Protein AF-A0A917A1Q3-F1 (afdb_monomer_lite)

InterPro domains:
  IPR025311 Domain of unknown function DUF4166 [PF13761] (1-41)

Sequence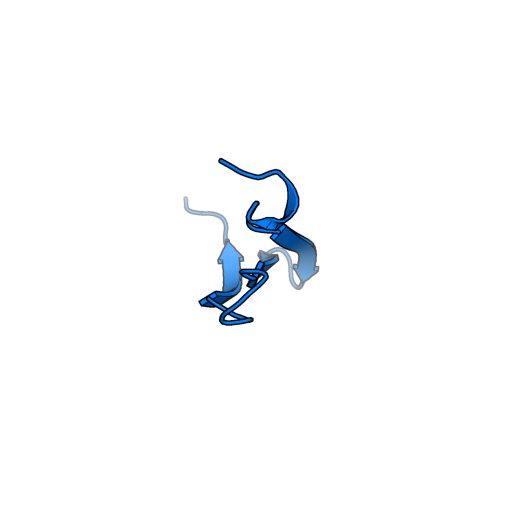 (45 aa):
MPAVLIPRGDSFESEEDGRFCFDVSIVLPVIGLVVAYRGTLGMVE

pLDDT: mean 93.75, std 6.78, range [63.69, 98.38]

Structure (mmCIF, N/CA/C/O backbone):
data_AF-A0A917A1Q3-F1
#
_entry.id   AF-A0A917A1Q3-F1
#
loop_
_atom_site.group_PDB
_atom_site.id
_atom_site.type_symbol
_atom_site.label_atom_id
_atom_site.label_alt_id
_atom_site.label_comp_id
_atom_site.label_asym_id
_atom_site.label_entity_id
_atom_site.label_seq_id
_atom_site.pdbx_PDB_ins_code
_atom_site.Cartn_x
_atom_site.Cartn_y
_atom_site.Cartn_z
_atom_site.occupancy
_atom_site.B_iso_or_equiv
_atom_site.auth_seq_id
_atom_site.auth_comp_id
_atom_site.auth_asym_id
_atom_site.auth_atom_id
_atom_site.pdbx_PDB_model_num
ATOM 1 N N . MET A 1 1 ? -14.808 13.984 11.514 1.00 72.88 1 MET A N 1
ATOM 2 C CA . MET A 1 1 ? -14.520 12.539 11.648 1.00 72.88 1 MET A CA 1
ATOM 3 C C . MET A 1 1 ? -13.596 12.346 12.845 1.00 72.88 1 MET A C 1
ATOM 5 O O . MET A 1 1 ? -12.672 13.145 12.969 1.00 72.88 1 MET A O 1
ATOM 9 N N . PRO A 1 2 ? -13.815 11.357 13.726 1.00 89.00 2 PRO A N 1
ATOM 10 C CA . PRO A 1 2 ? -12.835 10.979 14.747 1.00 89.00 2 PRO A CA 1
ATOM 11 C C . PRO A 1 2 ? -11.500 10.580 14.101 1.00 89.00 2 PRO A C 1
ATOM 13 O O . PRO A 1 2 ? -11.505 9.839 13.120 1.00 89.00 2 PRO A O 1
ATOM 16 N N . ALA A 1 3 ? -10.366 11.026 14.651 1.00 89.25 3 ALA A N 1
ATOM 17 C CA . ALA A 1 3 ? -9.038 10.763 14.076 1.00 89.25 3 ALA A CA 1
ATOM 18 C C . ALA A 1 3 ? -8.709 9.260 13.968 1.00 89.25 3 ALA A C 1
ATOM 20 O O . ALA A 1 3 ? -8.027 8.833 13.043 1.00 89.25 3 ALA A O 1
ATOM 21 N N . VAL A 1 4 ? -9.265 8.446 14.870 1.00 90.88 4 VAL A N 1
ATOM 22 C CA . VAL A 1 4 ? -9.104 6.982 14.878 1.00 90.88 4 VAL A CA 1
ATOM 23 C C .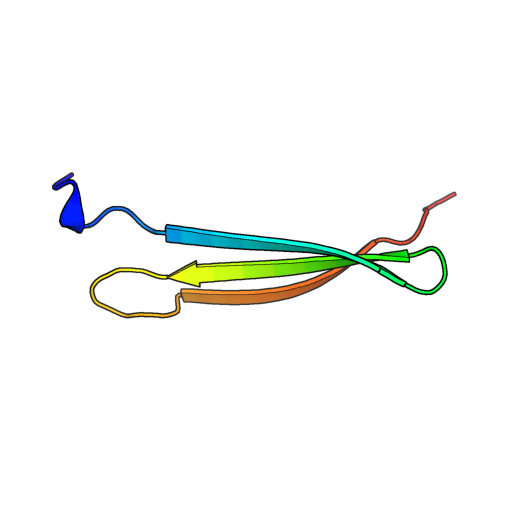 VAL A 1 4 ? -9.796 6.275 13.709 1.00 90.88 4 VAL A C 1
ATOM 25 O O . VAL A 1 4 ? -9.550 5.095 13.498 1.00 90.88 4 VAL A O 1
ATOM 28 N N . LEU A 1 5 ? -10.668 6.969 12.967 1.00 94.25 5 LEU A N 1
ATOM 29 C CA . LEU A 1 5 ? -11.392 6.426 11.813 1.00 94.25 5 LEU A CA 1
ATOM 30 C C . LEU A 1 5 ? -10.784 6.853 10.469 1.00 94.25 5 LEU A C 1
ATOM 32 O O . LEU A 1 5 ? -11.373 6.587 9.423 1.00 94.25 5 LEU A O 1
ATOM 36 N N . ILE A 1 6 ? -9.630 7.527 10.483 1.00 95.25 6 ILE A N 1
AT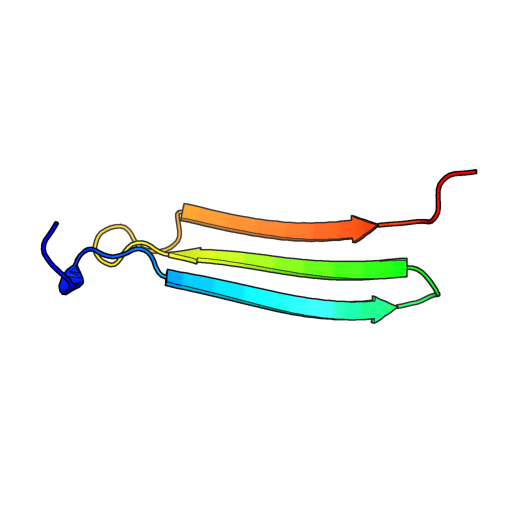OM 37 C CA . ILE A 1 6 ? -8.965 7.973 9.258 1.00 95.25 6 ILE A CA 1
ATOM 38 C C . ILE A 1 6 ? -8.394 6.751 8.509 1.00 95.25 6 ILE A C 1
ATOM 40 O O . ILE A 1 6 ? -7.685 5.946 9.122 1.00 95.25 6 ILE A O 1
ATOM 44 N N . PRO A 1 7 ? -8.689 6.589 7.202 1.00 95.25 7 PRO A N 1
ATOM 45 C CA . PRO A 1 7 ? -8.076 5.553 6.376 1.00 95.25 7 PRO A CA 1
ATOM 46 C C . PRO A 1 7 ? -6.557 5.715 6.322 1.00 95.25 7 PRO A C 1
ATOM 48 O O . PRO A 1 7 ? -6.052 6.836 6.253 1.00 95.25 7 PRO A O 1
ATOM 51 N N . ARG A 1 8 ? -5.833 4.596 6.304 1.00 95.56 8 ARG A N 1
ATOM 52 C CA . ARG A 1 8 ? -4.386 4.586 6.056 1.00 95.56 8 ARG A CA 1
ATOM 53 C C . ARG A 1 8 ? -4.114 3.965 4.698 1.00 95.56 8 ARG A C 1
ATOM 55 O O . ARG A 1 8 ? -4.826 3.045 4.298 1.00 95.56 8 ARG A O 1
ATOM 62 N N . GLY A 1 9 ? -3.107 4.483 4.011 1.00 96.25 9 GLY A N 1
ATOM 63 C CA . GLY A 1 9 ? -2.639 3.934 2.751 1.00 96.25 9 GLY A CA 1
ATOM 64 C C . GLY A 1 9 ? -1.127 3.807 2.765 1.00 96.25 9 GLY A C 1
ATOM 65 O O . GLY A 1 9 ? -0.447 4.672 3.313 1.00 96.25 9 GLY A O 1
ATOM 66 N N . ASP A 1 10 ? -0.648 2.735 2.153 1.00 97.25 10 ASP A N 1
ATOM 67 C CA . ASP A 1 10 ? 0.763 2.478 1.907 1.00 97.25 10 ASP A CA 1
ATOM 68 C C . ASP A 1 10 ? 0.956 2.308 0.400 1.00 97.25 10 ASP A C 1
ATOM 70 O O . ASP A 1 10 ? 0.120 1.698 -0.279 1.00 97.25 10 ASP A O 1
ATOM 74 N N . SER A 1 11 ? 2.052 2.859 -0.115 1.00 97.12 11 SER A N 1
ATOM 75 C CA . SER A 1 11 ? 2.467 2.690 -1.503 1.00 97.12 11 SER A CA 1
ATOM 76 C C . SER A 1 11 ? 3.955 2.390 -1.578 1.00 97.12 11 SER A C 1
ATOM 78 O O . SER A 1 11 ? 4.763 3.088 -0.962 1.00 97.12 11 SER A O 1
ATOM 80 N N . PHE A 1 12 ? 4.313 1.375 -2.356 1.00 97.38 12 PHE A N 1
ATOM 81 C CA . PHE A 1 12 ? 5.693 1.055 -2.689 1.00 97.38 12 PHE A CA 1
ATOM 82 C C . PHE A 1 12 ? 5.895 1.168 -4.196 1.00 97.38 12 PHE A C 1
ATOM 84 O O . PHE A 1 12 ? 5.067 0.689 -4.969 1.00 97.38 12 PHE A O 1
ATOM 91 N N . GLU A 1 13 ? 6.997 1.790 -4.600 1.00 97.88 13 GLU A N 1
ATOM 92 C CA . GLU A 1 13 ? 7.325 2.079 -5.994 1.00 97.88 13 GLU A CA 1
ATOM 93 C C . GLU A 1 13 ? 8.709 1.505 -6.308 1.00 97.88 13 GLU A C 1
ATOM 95 O O . GLU A 1 13 ? 9.655 1.661 -5.531 1.00 97.88 13 GLU A O 1
ATOM 100 N N . SER A 1 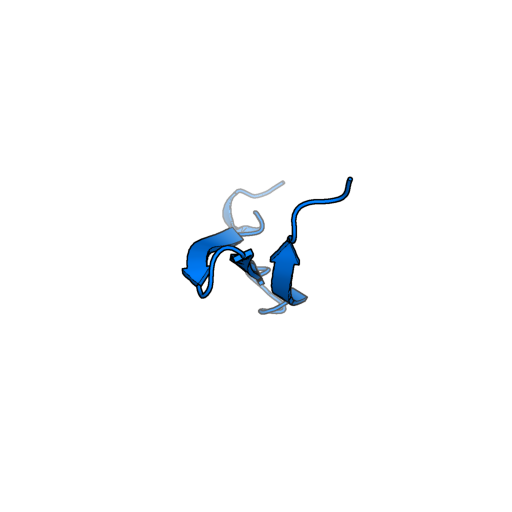14 ? 8.830 0.829 -7.447 1.00 97.25 14 SER A N 1
ATOM 101 C CA . SER A 1 14 ? 10.090 0.272 -7.933 1.00 97.25 14 SER A CA 1
ATOM 102 C C . SER A 1 14 ? 10.153 0.290 -9.454 1.00 97.25 14 SER A C 1
ATOM 104 O O . SER A 1 14 ? 9.145 0.430 -10.141 1.00 97.25 14 SER A O 1
ATOM 106 N N . GLU A 1 15 ? 11.353 0.120 -9.996 1.00 95.88 15 GLU A N 1
ATOM 107 C CA . GLU A 1 15 ? 11.556 -0.099 -11.424 1.00 95.88 15 GLU A CA 1
ATOM 108 C C . GLU A 1 15 ? 11.991 -1.552 -11.650 1.00 95.88 15 GLU A C 1
ATOM 110 O O . GLU A 1 15 ? 12.924 -2.028 -11.003 1.00 95.88 15 GLU A O 1
ATOM 115 N N . GLU A 1 16 ? 11.307 -2.256 -12.554 1.00 94.00 16 GLU A N 1
ATOM 116 C CA . GLU A 1 16 ? 11.672 -3.601 -13.022 1.00 94.00 16 GLU A CA 1
ATOM 117 C C . GLU A 1 16 ? 11.582 -3.631 -14.551 1.00 94.00 16 GLU A C 1
ATOM 119 O O . GLU A 1 16 ? 10.566 -3.240 -15.125 1.00 94.00 16 GLU A O 1
ATOM 124 N N . ASP A 1 17 ? 12.645 -4.086 -15.222 1.00 92.38 17 ASP A N 1
ATOM 125 C CA . ASP A 1 17 ? 12.700 -4.247 -16.684 1.00 92.38 17 ASP A CA 1
ATOM 126 C C . ASP A 1 17 ? 12.264 -2.996 -17.478 1.00 92.38 17 ASP A C 1
ATOM 128 O O . ASP A 1 17 ? 11.571 -3.083 -18.496 1.00 92.38 17 ASP A O 1
ATOM 132 N N . GLY A 1 18 ? 12.645 -1.808 -16.991 1.00 90.44 18 GLY A N 1
ATOM 133 C CA . GLY A 1 18 ? 12.294 -0.519 -17.599 1.00 90.44 18 GLY A CA 1
ATOM 134 C C . GLY A 1 18 ? 10.814 -0.142 -17.475 1.00 90.44 18 GLY A C 1
ATOM 135 O O . GLY A 1 18 ? 10.346 0.766 -18.164 1.00 90.44 18 GLY A O 1
ATOM 136 N N . ARG A 1 19 ? 10.057 -0.840 -16.623 1.00 93.88 19 ARG A N 1
ATOM 137 C CA . ARG A 1 19 ? 8.669 -0.528 -16.280 1.00 93.88 19 ARG A CA 1
ATOM 138 C C . ARG A 1 19 ? 8.605 0.027 -14.869 1.00 93.88 19 ARG A C 1
ATOM 140 O O . ARG A 1 19 ? 9.277 -0.459 -13.961 1.00 93.88 19 ARG A O 1
ATOM 147 N N . PHE A 1 20 ? 7.732 1.005 -14.681 1.00 95.81 20 PHE A N 1
ATOM 148 C CA . PHE A 1 20 ? 7.425 1.521 -13.358 1.00 95.81 20 PHE A CA 1
ATOM 149 C C . PHE A 1 20 ? 6.422 0.588 -12.678 1.00 95.81 20 PHE A C 1
ATOM 151 O O . PHE A 1 20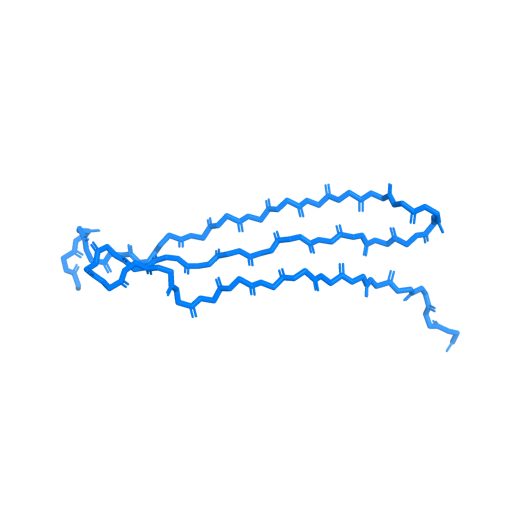 ? 5.282 0.470 -13.129 1.00 95.81 20 PHE A O 1
ATOM 158 N N . CYS A 1 21 ? 6.844 -0.088 -11.618 1.00 97.75 21 CYS A N 1
ATOM 159 C CA . CYS A 1 21 ? 6.044 -1.002 -10.815 1.00 97.75 21 CYS A CA 1
ATOM 160 C C . CYS A 1 21 ? 5.591 -0.309 -9.533 1.00 97.75 21 CYS A C 1
ATOM 162 O O . CYS A 1 21 ? 6.361 0.399 -8.889 1.00 97.75 21 CYS A O 1
ATOM 164 N N . PHE A 1 22 ? 4.353 -0.558 -9.122 1.00 97.69 22 PHE A N 1
ATOM 165 C CA . PHE A 1 22 ? 3.838 -0.004 -7.878 1.00 97.69 22 PHE A CA 1
ATOM 166 C C . PHE A 1 22 ? 2.858 -0.960 -7.208 1.00 97.69 22 PHE A C 1
ATOM 168 O O . PHE A 1 22 ? 2.115 -1.687 -7.872 1.00 97.69 22 PHE A O 1
ATOM 175 N N . ASP A 1 23 ? 2.871 -0.950 -5.883 1.00 98.19 23 ASP A N 1
ATOM 176 C CA . ASP A 1 23 ? 1.959 -1.685 -5.015 1.00 98.19 23 ASP A CA 1
ATOM 177 C C . ASP A 1 23 ? 1.260 -0.682 -4.104 1.00 98.19 23 ASP A C 1
ATOM 179 O O . ASP A 1 23 ? 1.919 0.148 -3.476 1.00 98.19 23 ASP A O 1
ATOM 183 N N . VAL A 1 24 ? -0.071 -0.703 -4.088 1.00 97.94 24 VAL A N 1
ATOM 184 C CA . VAL A 1 24 ? -0.881 0.244 -3.321 1.00 97.94 24 VAL A CA 1
ATOM 185 C C . VAL A 1 24 ? -1.894 -0.521 -2.499 1.00 97.94 24 VAL A C 1
ATOM 187 O O . VAL A 1 24 ? -2.658 -1.342 -3.018 1.00 97.94 24 VAL A O 1
ATOM 190 N N . SER A 1 25 ? -1.964 -0.173 -1.218 1.00 98.38 25 SER A N 1
ATOM 191 C CA . SER A 1 25 ? -2.976 -0.687 -0.310 1.00 98.38 25 SER A CA 1
ATOM 192 C C . SER A 1 25 ? -3.673 0.437 0.447 1.00 98.38 25 SER A C 1
ATOM 194 O O . SER A 1 25 ? -3.085 1.474 0.751 1.00 98.38 25 SER A O 1
ATOM 196 N N . ILE A 1 26 ? -4.954 0.232 0.749 1.00 97.88 26 ILE A N 1
ATOM 197 C CA . ILE A 1 26 ? -5.729 1.101 1.635 1.00 97.88 26 ILE A CA 1
ATOM 198 C C . ILE A 1 26 ? -6.422 0.230 2.670 1.00 97.88 26 ILE A C 1
ATOM 200 O O . ILE A 1 26 ? -7.12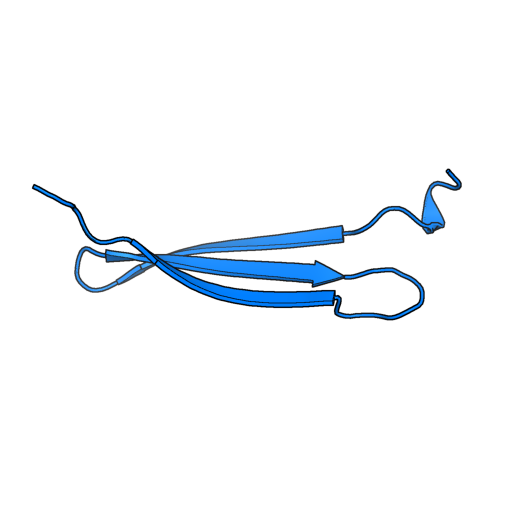5 -0.729 2.335 1.00 97.88 26 ILE A O 1
ATOM 204 N N . VAL A 1 27 ? -6.267 0.605 3.934 1.00 98.06 27 VAL A N 1
ATOM 205 C CA . VAL A 1 27 ? -6.869 -0.070 5.079 1.00 98.06 27 VAL A CA 1
ATOM 206 C C . VAL A 1 27 ? -7.765 0.888 5.858 1.00 98.06 27 VAL A C 1
ATOM 208 O O . VAL A 1 27 ? -7.420 2.045 6.120 1.00 98.06 27 VAL A O 1
ATOM 211 N N . LEU A 1 28 ? -8.924 0.384 6.272 1.00 96.94 28 LEU A N 1
ATOM 212 C CA . LEU A 1 28 ? -9.791 1.035 7.241 1.00 96.94 28 LEU A CA 1
ATOM 213 C C . LEU A 1 28 ? -9.582 0.423 8.630 1.00 96.94 28 LEU A C 1
ATOM 215 O O . LEU A 1 28 ? -9.430 -0.792 8.755 1.00 96.94 28 LEU A O 1
ATOM 219 N N . PRO A 1 29 ? -9.639 1.233 9.698 1.00 94.31 29 PRO A N 1
ATOM 220 C CA . PRO A 1 29 ? -9.350 0.773 11.056 1.00 94.31 29 PRO A CA 1
ATOM 221 C C . PRO A 1 29 ? -10.353 -0.259 11.600 1.00 94.31 29 PRO A C 1
ATOM 223 O O . PRO A 1 29 ? -10.007 -1.000 12.512 1.00 94.31 29 PRO A O 1
ATOM 226 N N . VAL A 1 30 ? -11.574 -0.325 11.050 1.00 94.75 30 VAL A N 1
ATOM 227 C CA . VAL A 1 30 ? -12.635 -1.244 11.513 1.00 94.75 30 VAL A CA 1
ATOM 228 C C . VAL A 1 30 ? -12.751 -2.491 10.639 1.00 94.75 30 VAL A C 1
ATOM 230 O O . VAL A 1 30 ? -12.821 -3.598 11.162 1.00 94.75 30 VAL A O 1
ATOM 233 N N . ILE A 1 31 ? -12.793 -2.319 9.316 1.00 95.50 31 ILE A N 1
ATOM 234 C CA . ILE A 1 31 ? -13.043 -3.426 8.377 1.00 95.50 31 ILE A CA 1
ATOM 235 C C . ILE A 1 31 ? -11.766 -3.983 7.735 1.00 95.50 31 ILE A C 1
ATOM 237 O O . ILE A 1 31 ? -11.832 -4.956 6.993 1.00 95.50 31 ILE A O 1
ATOM 241 N N . GLY A 1 32 ? -10.601 -3.404 8.038 1.00 95.75 32 GLY A N 1
ATOM 242 C CA . GLY A 1 32 ? -9.321 -3.869 7.519 1.00 95.75 32 GLY A CA 1
ATOM 243 C C . GLY A 1 32 ? -9.088 -3.458 6.066 1.00 95.75 32 GLY A C 1
ATOM 244 O O . GLY A 1 32 ? -9.407 -2.336 5.671 1.00 95.75 32 GLY A O 1
ATOM 245 N N . LEU A 1 33 ? -8.465 -4.344 5.289 1.00 97.06 33 LEU A N 1
ATOM 246 C CA . LEU A 1 33 ? -8.086 -4.088 3.900 1.00 97.06 33 LEU A CA 1
ATOM 247 C C . LEU A 1 33 ? -9.309 -3.777 3.029 1.00 97.06 33 LEU A C 1
ATOM 249 O O . LEU A 1 33 ? -10.238 -4.576 2.947 1.00 97.06 33 LEU A O 1
ATOM 253 N N . VAL A 1 34 ? -9.278 -2.628 2.356 1.00 97.06 34 VAL A N 1
ATOM 254 C CA . VAL A 1 34 ? -10.326 -2.198 1.419 1.00 97.06 34 VAL A CA 1
ATOM 255 C C . VAL A 1 34 ? -9.906 -2.464 -0.014 1.00 97.06 34 VAL A C 1
ATOM 257 O O . VAL A 1 34 ? -10.684 -2.985 -0.808 1.00 97.06 34 VAL A O 1
ATOM 260 N N . VAL A 1 35 ? -8.669 -2.104 -0.348 1.00 97.31 35 VAL A N 1
ATOM 261 C CA . VAL A 1 35 ? -8.103 -2.343 -1.669 1.00 97.31 35 VAL A CA 1
ATOM 262 C C . VAL A 1 35 ? -6.625 -2.672 -1.530 1.00 97.31 35 VAL A C 1
ATOM 264 O O . VAL A 1 35 ? -5.921 -2.049 -0.738 1.00 97.31 35 VAL A O 1
ATOM 267 N N . ALA A 1 36 ? -6.183 -3.656 -2.303 1.00 97.81 36 ALA A N 1
ATOM 268 C CA . ALA A 1 36 ? -4.787 -3.927 -2.596 1.00 97.81 36 ALA A CA 1
ATOM 269 C C . ALA A 1 36 ? -4.687 -4.191 -4.092 1.00 97.81 36 ALA A C 1
ATOM 271 O O . ALA A 1 36 ? -5.428 -5.022 -4.624 1.00 97.81 36 ALA A O 1
ATOM 272 N N . TYR A 1 37 ? -3.802 -3.476 -4.771 1.00 97.19 37 TYR A N 1
ATOM 273 C CA . TYR A 1 37 ? -3.522 -3.734 -6.171 1.00 97.19 37 TYR A CA 1
ATOM 274 C C . TYR A 1 37 ? -2.066 -3.447 -6.484 1.00 97.19 37 TYR A C 1
ATOM 276 O O . TYR A 1 37 ? -1.441 -2.555 -5.913 1.00 97.19 37 TYR A O 1
ATOM 284 N N . ARG A 1 38 ? -1.565 -4.216 -7.444 1.00 97.50 38 ARG A N 1
ATOM 285 C CA . ARG A 1 38 ? -0.249 -4.037 -8.029 1.00 97.50 38 ARG A CA 1
ATOM 286 C C . ARG A 1 38 ? -0.425 -3.639 -9.481 1.00 97.50 38 ARG A C 1
ATOM 288 O O . ARG A 1 38 ? -1.277 -4.192 -10.180 1.00 97.50 38 ARG A O 1
ATOM 295 N N . GLY A 1 39 ? 0.371 -2.683 -9.926 1.00 96.56 39 GLY A N 1
ATOM 296 C CA . GLY A 1 39 ? 0.338 -2.183 -11.287 1.00 96.56 39 GLY A CA 1
ATOM 297 C C . GLY A 1 39 ? 1.728 -2.052 -11.881 1.00 96.56 39 GLY A C 1
ATOM 298 O O . GLY A 1 39 ? 2.734 -2.016 -11.172 1.00 96.56 39 GLY A O 1
ATOM 299 N N . THR A 1 40 ? 1.757 -1.973 -13.209 1.00 96.56 40 THR A N 1
ATOM 300 C CA . THR A 1 40 ? 2.934 -1.533 -13.957 1.00 96.56 40 THR A CA 1
ATOM 301 C C . THR A 1 40 ? 2.514 -0.471 -14.961 1.00 96.56 40 THR A C 1
ATOM 303 O O . THR A 1 40 ? 1.443 -0.587 -15.559 1.00 96.56 40 THR A O 1
ATOM 306 N N . LEU A 1 41 ? 3.339 0.554 -15.145 1.00 94.56 41 LEU A N 1
ATOM 307 C CA . LEU A 1 41 ? 3.209 1.527 -16.222 1.00 94.56 41 LEU A CA 1
ATOM 308 C C . LEU A 1 41 ? 4.360 1.302 -17.201 1.00 94.56 41 LEU A C 1
ATOM 310 O O . LEU A 1 41 ? 5.530 1.296 -16.815 1.00 94.56 41 LEU A O 1
ATOM 314 N N . GLY A 1 42 ? 4.010 1.092 -18.467 1.00 90.25 42 GLY A N 1
ATOM 315 C CA . GLY A 1 42 ? 4.950 1.185 -19.580 1.00 90.25 42 GLY A CA 1
ATOM 316 C C . GLY A 1 42 ? 4.888 2.580 -20.196 1.00 90.25 42 GLY A C 1
ATOM 317 O O . GLY A 1 42 ? 3.871 3.265 -20.067 1.00 90.25 42 GLY A O 1
ATOM 318 N N . MET A 1 43 ? 5.950 2.994 -20.888 1.00 82.56 43 MET A N 1
ATOM 319 C CA . MET A 1 43 ? 5.842 4.144 -21.787 1.00 82.56 43 MET A CA 1
ATOM 320 C C . MET A 1 43 ? 4.796 3.858 -22.866 1.00 82.56 43 MET A C 1
ATOM 322 O O . MET A 1 43 ? 4.722 2.746 -23.392 1.00 82.56 43 MET A O 1
ATOM 326 N N . VAL A 1 44 ? 4.009 4.876 -23.191 1.00 79.50 44 VAL A N 1
ATOM 327 C CA . VAL A 1 44 ? 3.120 4.885 -24.352 1.00 79.50 44 VAL A CA 1
ATOM 328 C C . VAL A 1 44 ? 3.722 5.873 -25.350 1.00 79.50 44 VAL A C 1
ATOM 330 O O . VAL A 1 44 ? 4.108 6.967 -24.934 1.00 79.50 44 VAL A O 1
ATOM 333 N N . GLU A 1 45 ? 3.864 5.457 -26.613 1.00 63.69 45 GLU A N 1
ATOM 334 C CA . GLU A 1 45 ? 4.316 6.317 -27.724 1.00 63.69 45 GLU A CA 1
ATOM 335 C C . GLU A 1 45 ? 3.302 7.417 -28.070 1.00 63.69 45 GLU A C 1
ATOM 337 O O . GLU A 1 45 ? 2.078 7.148 -27.995 1.00 63.69 45 GLU A O 1
#

Secondary structure (DSSP, 8-state):
--GGG--EEEEEEEEETTEEEEEEEEEETTTEEEEEEEEEE----

Foldseek 3Di:
DPPLQDKDKDKDWDDDPNKIKMWIWIATNPPGTDDIDIDIDDDDD

Organism: NCBI:txid1614636

Radius of gyration: 14.39 Å; chains: 1; bounding box: 27×17×43 Å